Protein AF-A0A0D8Y3W9-F1 (afdb_monomer)

Sequence (90 aa):
MIVNRQLISVINVIITVGGAFFFGFSGVQYAYPQLHLDIATRFVIGLVPATIVFFADLYFLIKNMNQDDMCGNCSLPNVLDFKEMAKKID

Solvent-accessible surface area (backbone atoms only — not comparable to full-atom values): 5105 Å² total; per-residue (Å²): 138,72,70,60,61,63,54,50,53,53,51,51,45,53,52,52,28,49,47,35,25,52,49,27,36,53,48,41,60,70,75,48,81,88,55,96,70,51,72,64,60,32,47,49,54,6,44,55,53,17,49,54,47,40,55,56,42,49,52,51,48,55,52,50,52,56,49,49,59,60,53,69,79,54,79,87,79,64,68,68,58,56,57,55,60,63,59,71,76,110

Foldseek 3Di:
DPVVPLVVLVVVLCCQLVVLLVCQLVVVCVVDVDDPPDSVVSNVSSVVSSVVSNVVSVVVSVVVVVVVVVVVPDDPPDPVVVVVVVVVVD

InterPro domains:
  IPR021013 ATPase, vacuolar ER assembly factor, Vma12 [PF11712] (3-68)
  IPR021013 ATPase, vacuolar ER assembly factor, Vma12 [PTHR31394] (3-69)

Radius of gyration: 23.5 Å; Cα contacts (8 Å, |Δi|>4): 38; chains: 1; bounding box: 50×22×70 Å

Structure (mmCIF, N/CA/C/O backbone):
data_AF-A0A0D8Y3W9-F1
#
_entry.id   AF-A0A0D8Y3W9-F1
#
loop_
_atom_site.group_PDB
_atom_site.id
_atom_site.type_symbol
_atom_site.label_atom_id
_atom_site.label_alt_id
_atom_site.label_comp_id
_atom_site.label_asym_id
_atom_site.label_entity_id
_atom_site.label_seq_id
_atom_site.pdbx_PDB_ins_code
_atom_site.Cartn_x
_atom_site.Cartn_y
_atom_site.Cartn_z
_atom_site.occupancy
_atom_site.B_iso_or_equiv
_atom_site.auth_seq_id
_atom_site.auth_comp_id
_atom_site.auth_asym_id
_atom_site.auth_atom_id
_atom_site.pdbx_PDB_model_num
ATOM 1 N N . MET A 1 1 ? 19.027 5.088 -17.830 1.00 42.56 1 MET A N 1
ATOM 2 C CA . MET A 1 1 ? 18.877 4.638 -16.429 1.00 42.56 1 MET A CA 1
ATOM 3 C C . MET A 1 1 ? 17.391 4.356 -16.198 1.00 42.56 1 MET A C 1
ATOM 5 O O . MET A 1 1 ? 16.634 5.269 -15.913 1.00 42.56 1 MET A O 1
ATOM 9 N N . ILE A 1 2 ? 16.942 3.131 -16.498 1.00 53.50 2 ILE A N 1
ATOM 10 C CA . ILE A 1 2 ? 15.509 2.775 -16.679 1.00 53.50 2 ILE A CA 1
ATOM 11 C C . ILE A 1 2 ? 14.923 2.100 -15.416 1.00 53.50 2 ILE A C 1
ATOM 13 O O . ILE A 1 2 ? 13.731 1.827 -15.331 1.00 53.50 2 ILE A O 1
ATOM 17 N N . VAL A 1 3 ? 15.744 1.939 -14.372 1.00 55.16 3 VAL A N 1
ATOM 18 C CA . VAL A 1 3 ? 15.400 1.284 -13.094 1.00 55.16 3 VAL A CA 1
ATOM 19 C C . VAL A 1 3 ? 14.206 1.935 -12.377 1.00 55.16 3 VAL A C 1
ATOM 21 O O . VAL A 1 3 ? 13.542 1.306 -11.560 1.00 55.16 3 VAL A O 1
ATOM 24 N N . ASN A 1 4 ? 13.886 3.190 -12.706 1.00 69.25 4 ASN A N 1
ATOM 25 C CA . ASN A 1 4 ? 12.859 3.942 -11.998 1.00 69.25 4 ASN A CA 1
ATOM 26 C C . ASN A 1 4 ? 11.433 3.439 -12.281 1.00 69.25 4 ASN A C 1
ATOM 28 O O . ASN A 1 4 ? 10.581 3.549 -11.412 1.00 69.25 4 ASN A O 1
ATOM 32 N N . ARG A 1 5 ? 11.141 2.865 -13.459 1.00 69.06 5 ARG A N 1
ATOM 33 C CA . ARG A 1 5 ? 9.750 2.542 -13.843 1.00 69.06 5 ARG A CA 1
ATOM 34 C C . ARG A 1 5 ? 9.192 1.315 -13.112 1.00 69.06 5 ARG A C 1
ATOM 36 O O . ARG A 1 5 ? 8.045 1.338 -12.677 1.00 69.06 5 ARG A O 1
ATOM 43 N N . GLN A 1 6 ? 10.019 0.287 -12.920 1.00 69.75 6 GLN A N 1
ATOM 44 C CA . GLN A 1 6 ? 9.655 -0.914 -12.156 1.00 69.75 6 GLN A CA 1
ATOM 45 C C . GLN A 1 6 ? 9.514 -0.590 -10.665 1.00 69.75 6 GLN A C 1
ATOM 47 O O . GLN A 1 6 ? 8.519 -0.956 -10.045 1.00 69.75 6 GLN A O 1
ATOM 52 N N . LEU A 1 7 ? 10.453 0.192 -10.116 1.00 76.19 7 LEU A N 1
ATOM 53 C CA . LEU A 1 7 ? 10.387 0.666 -8.734 1.00 76.19 7 LEU A CA 1
ATOM 54 C C . LEU A 1 7 ? 9.134 1.521 -8.481 1.00 76.19 7 LEU A C 1
ATOM 56 O O . LEU A 1 7 ? 8.458 1.334 -7.474 1.00 76.19 7 LEU A O 1
ATOM 60 N N . ILE A 1 8 ? 8.781 2.409 -9.417 1.00 80.69 8 ILE A N 1
ATOM 6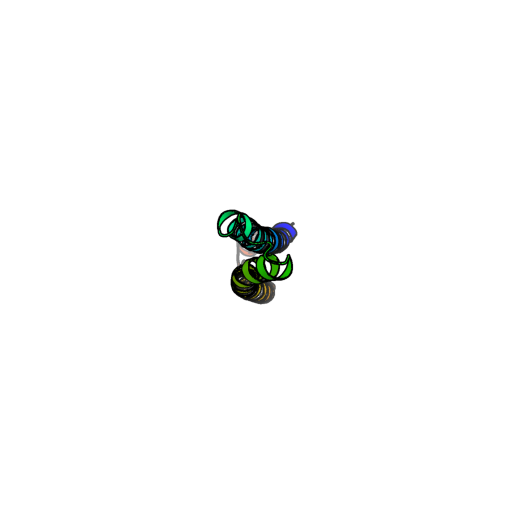1 C CA . ILE A 1 8 ? 7.560 3.225 -9.349 1.00 80.69 8 ILE A CA 1
ATOM 62 C C . ILE A 1 8 ? 6.300 2.354 -9.341 1.00 80.69 8 ILE A C 1
ATOM 64 O O . ILE A 1 8 ? 5.387 2.624 -8.564 1.00 80.69 8 ILE A O 1
ATOM 68 N N . SER A 1 9 ? 6.251 1.292 -10.152 1.00 77.81 9 SER A N 1
ATOM 69 C CA . SER A 1 9 ? 5.104 0.378 -10.163 1.00 77.81 9 SER A CA 1
ATOM 70 C C . SER A 1 9 ? 4.942 -0.328 -8.817 1.00 77.81 9 SER A C 1
ATOM 72 O O . SER A 1 9 ? 3.837 -0.374 -8.290 1.00 77.81 9 SER A O 1
ATOM 74 N N . VAL A 1 10 ? 6.036 -0.823 -8.230 1.00 82.94 10 VAL A N 1
ATOM 75 C CA . VAL A 1 10 ? 6.018 -1.486 -6.914 1.00 82.94 10 VAL A CA 1
ATOM 76 C C . VAL A 1 10 ? 5.574 -0.517 -5.815 1.00 82.94 10 VAL A C 1
ATOM 78 O O . VAL A 1 10 ? 4.739 -0.866 -4.984 1.00 82.94 10 VAL A O 1
ATOM 81 N N . ILE A 1 11 ? 6.087 0.716 -5.824 1.00 86.25 11 ILE A N 1
ATOM 82 C CA . ILE A 1 11 ? 5.700 1.749 -4.855 1.00 86.25 11 ILE A CA 1
ATOM 83 C C . ILE A 1 11 ? 4.211 2.091 -4.979 1.00 86.25 11 ILE A C 1
ATOM 85 O O . ILE A 1 11 ? 3.543 2.219 -3.954 1.00 86.25 11 ILE A O 1
ATOM 89 N N . ASN A 1 12 ? 3.674 2.180 -6.200 1.00 86.62 12 ASN A N 1
ATOM 90 C CA . ASN A 1 12 ? 2.245 2.411 -6.405 1.00 86.62 12 ASN A CA 1
ATOM 91 C C . ASN A 1 12 ? 1.399 1.317 -5.750 1.00 86.62 12 ASN A C 1
ATOM 93 O O . ASN A 1 12 ? 0.491 1.664 -5.004 1.00 86.62 12 ASN A O 1
ATOM 97 N N . VAL A 1 13 ? 1.751 0.039 -5.949 1.00 88.44 13 VAL A N 1
ATOM 98 C CA . VAL A 1 13 ? 1.055 -1.106 -5.328 1.00 88.44 13 VAL A CA 1
ATOM 99 C C . VAL A 1 13 ? 1.092 -1.037 -3.801 1.00 88.44 13 VAL A C 1
ATOM 101 O O . VAL A 1 13 ? 0.095 -1.281 -3.127 1.00 88.44 13 VAL A O 1
ATOM 104 N N . ILE A 1 14 ? 2.246 -0.698 -3.222 1.00 90.00 14 ILE A N 1
ATOM 105 C CA . ILE A 1 14 ? 2.380 -0.598 -1.763 1.00 90.00 14 ILE A CA 1
ATOM 106 C C . ILE A 1 14 ? 1.489 0.527 -1.216 1.00 90.00 14 ILE A C 1
ATOM 108 O O . ILE A 1 14 ? 0.833 0.346 -0.189 1.00 90.00 14 ILE A O 1
ATOM 112 N N . ILE A 1 15 ? 1.432 1.672 -1.904 1.00 90.81 15 ILE A N 1
ATOM 113 C CA . ILE A 1 15 ? 0.608 2.818 -1.500 1.00 90.81 15 ILE A CA 1
ATOM 114 C C . ILE A 1 15 ? -0.888 2.500 -1.618 1.00 90.81 15 ILE A C 1
ATOM 116 O O . ILE A 1 15 ? -1.645 2.822 -0.702 1.00 90.81 15 ILE A O 1
ATOM 120 N N . THR A 1 16 ? -1.334 1.856 -2.696 1.00 91.62 16 THR A N 1
ATOM 121 C CA . THR A 1 16 ? -2.747 1.495 -2.908 1.00 91.62 16 THR A CA 1
ATOM 122 C C . THR A 1 16 ? -3.216 0.407 -1.949 1.00 91.62 16 THR A C 1
ATOM 124 O O . THR A 1 16 ? -4.265 0.564 -1.323 1.00 91.62 16 THR A O 1
ATOM 127 N N . VAL A 1 17 ? -2.436 -0.659 -1.755 1.00 91.62 17 VAL A N 1
ATOM 128 C CA . VAL A 1 17 ? -2.756 -1.735 -0.800 1.00 91.62 17 VAL A CA 1
ATOM 129 C C . VAL A 1 17 ? -2.739 -1.210 0.633 1.00 91.62 17 VAL A C 1
ATOM 131 O O . VAL A 1 17 ? -3.669 -1.470 1.400 1.00 91.62 17 VAL A O 1
ATOM 134 N N . GLY A 1 18 ? -1.718 -0.422 0.983 1.00 91.00 18 GLY A N 1
ATOM 135 C CA . GLY A 1 18 ? -1.616 0.227 2.287 1.00 91.00 18 GLY A CA 1
ATOM 136 C C . GLY A 1 18 ? -2.785 1.174 2.548 1.00 91.00 18 GLY A C 1
ATOM 137 O O . GLY A 1 18 ? -3.383 1.121 3.620 1.00 91.00 18 GLY A O 1
ATOM 138 N N . GLY A 1 19 ? -3.166 1.981 1.554 1.00 91.31 19 GLY A N 1
ATOM 139 C CA . GLY A 1 19 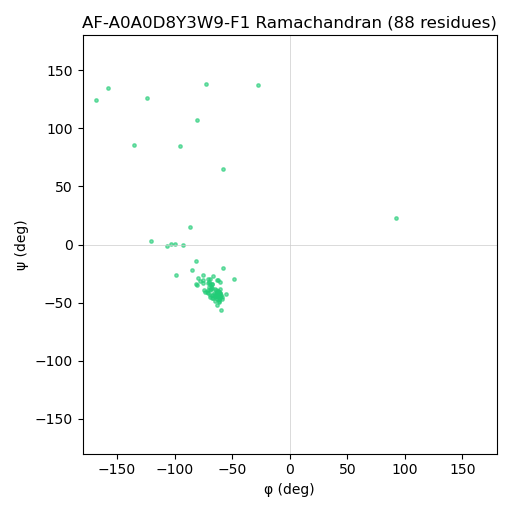? -4.308 2.891 1.623 1.00 91.31 19 GLY A CA 1
ATOM 140 C C . GLY A 1 19 ? -5.645 2.165 1.770 1.00 91.31 19 GLY A C 1
ATOM 141 O O . GLY A 1 19 ? -6.442 2.540 2.626 1.00 91.31 19 GLY A O 1
ATOM 142 N N . ALA A 1 20 ? -5.877 1.093 1.007 1.00 90.69 20 ALA A N 1
ATOM 143 C CA . ALA A 1 20 ? -7.089 0.277 1.104 1.00 90.69 20 ALA A CA 1
ATOM 144 C C . ALA A 1 20 ? -7.217 -0.400 2.477 1.00 90.69 20 ALA A C 1
ATOM 146 O O . ALA A 1 20 ? -8.297 -0.408 3.071 1.00 90.69 20 ALA A O 1
ATOM 147 N N . PHE A 1 21 ? -6.104 -0.905 3.013 1.00 89.88 21 PHE A N 1
ATOM 148 C CA . PHE A 1 21 ? -6.054 -1.486 4.350 1.00 89.88 21 PHE A CA 1
ATOM 149 C C . PHE A 1 21 ? -6.325 -0.443 5.443 1.00 89.88 21 PHE A C 1
ATOM 151 O O . PHE A 1 21 ? -7.179 -0.660 6.304 1.00 89.88 21 PHE A O 1
ATOM 158 N N . PHE A 1 22 ? -5.649 0.712 5.392 1.00 89.25 22 PHE A N 1
ATOM 159 C CA . PHE A 1 22 ? -5.850 1.799 6.357 1.00 89.25 22 PHE A CA 1
ATOM 160 C C . PHE A 1 22 ? -7.274 2.354 6.299 1.00 89.25 22 PHE A C 1
ATOM 162 O O . PHE A 1 22 ? -7.881 2.621 7.336 1.00 89.25 22 PHE A O 1
ATOM 169 N N . PHE A 1 23 ? -7.826 2.489 5.092 1.00 86.25 23 PHE A N 1
ATOM 170 C CA . PHE A 1 23 ? -9.199 2.920 4.874 1.00 86.25 23 PHE A CA 1
ATOM 171 C C . PHE A 1 23 ? -10.199 1.925 5.466 1.00 86.25 23 PHE A C 1
ATOM 173 O O . PHE A 1 23 ? -11.094 2.334 6.201 1.00 86.25 23 PHE A O 1
ATOM 180 N N . GLY A 1 24 ? -10.029 0.622 5.226 1.00 84.00 24 GLY A N 1
ATOM 181 C CA . GLY A 1 24 ? -10.918 -0.384 5.805 1.00 84.00 24 GLY A CA 1
ATOM 182 C C . GLY A 1 24 ? -10.779 -0.508 7.331 1.00 84.00 24 GLY A C 1
ATOM 183 O O . GLY A 1 24 ? -11.784 -0.671 8.017 1.00 84.00 24 GLY A O 1
ATOM 184 N N . PHE A 1 25 ? -9.578 -0.322 7.893 1.00 80.12 25 PHE A N 1
ATOM 185 C CA . PHE A 1 25 ? -9.363 -0.290 9.347 1.00 80.12 25 PHE A CA 1
ATOM 186 C C . PHE A 1 25 ? -10.009 0.940 10.013 1.00 80.12 25 PHE A C 1
ATOM 188 O O . PHE A 1 25 ? -10.706 0.814 11.023 1.00 80.12 25 PHE A O 1
ATOM 195 N N . SER A 1 26 ? -9.816 2.128 9.429 1.00 78.06 26 SER A N 1
ATOM 196 C CA . SER A 1 26 ? -10.390 3.385 9.930 1.00 78.06 26 SER A CA 1
ATOM 197 C C . SER A 1 26 ? -11.911 3.446 9.716 1.00 78.06 26 SER A C 1
ATOM 199 O O . SER A 1 26 ? -12.651 3.929 10.573 1.00 78.06 26 SER A O 1
ATOM 201 N N . GLY A 1 27 ? -12.411 2.853 8.627 1.00 72.94 27 GLY A N 1
ATOM 202 C CA . GLY A 1 27 ? -13.839 2.747 8.326 1.00 72.94 27 GLY A CA 1
ATOM 203 C C . GLY A 1 27 ? -14.627 1.978 9.390 1.00 72.94 27 GLY A C 1
ATOM 204 O O . GLY A 1 27 ? -15.720 2.396 9.769 1.00 72.94 27 GLY A O 1
ATOM 205 N N . VAL A 1 28 ? -14.059 0.908 9.961 1.00 67.19 28 VAL A N 1
ATOM 206 C CA . VAL A 1 28 ? -14.712 0.178 11.067 1.00 67.19 28 VAL A CA 1
ATOM 207 C C . VAL A 1 28 ? -14.760 0.995 12.350 1.00 67.19 28 VAL A C 1
ATOM 209 O O . VAL A 1 28 ? -15.722 0.889 13.111 1.00 67.19 28 VAL A O 1
ATOM 212 N N . GLN A 1 29 ? -13.743 1.821 12.601 1.00 65.88 29 GLN A N 1
ATOM 213 C CA . GLN A 1 29 ? -13.721 2.693 13.773 1.00 65.88 29 GLN A CA 1
ATOM 214 C C . GLN A 1 29 ? -14.864 3.717 13.738 1.00 65.88 29 GLN A C 1
ATOM 216 O O . GLN A 1 29 ? -15.397 4.060 14.790 1.00 65.88 29 GLN A O 1
ATOM 221 N N . TYR A 1 30 ? -15.283 4.130 12.539 1.00 65.00 30 TYR A N 1
ATOM 222 C CA . TYR A 1 30 ? -16.419 5.028 12.333 1.00 65.00 30 TYR A CA 1
ATOM 223 C C . TYR A 1 30 ? -17.779 4.306 12.365 1.00 65.00 30 TYR A C 1
ATOM 225 O O . TYR A 1 30 ? -18.761 4.864 12.847 1.00 65.00 30 TYR A O 1
ATOM 233 N N . ALA A 1 31 ? -17.848 3.059 11.883 1.00 65.69 31 ALA A N 1
ATOM 234 C CA . ALA A 1 31 ? -19.101 2.306 11.777 1.00 65.69 31 ALA A CA 1
ATOM 235 C C . ALA A 1 31 ? -19.631 1.755 13.118 1.00 65.69 31 ALA A C 1
ATOM 237 O O . ALA A 1 31 ? -20.844 1.644 13.287 1.00 65.69 31 ALA A O 1
ATOM 238 N N . TYR A 1 32 ? -18.758 1.428 14.082 1.00 60.03 32 TYR A N 1
ATOM 239 C CA . TYR A 1 32 ? -19.167 0.911 15.399 1.00 60.03 32 TYR A CA 1
ATOM 240 C C . TYR A 1 32 ? -18.397 1.575 16.559 1.00 60.03 32 TYR A C 1
ATOM 242 O O . TYR A 1 32 ? -17.407 1.020 17.042 1.00 60.03 32 TYR A O 1
ATOM 250 N N . PRO A 1 33 ? -18.861 2.742 17.051 1.00 56.94 33 PRO A N 1
ATOM 251 C CA . PRO A 1 33 ? -18.296 3.395 18.237 1.00 56.94 33 PRO A CA 1
ATOM 252 C C . PRO A 1 33 ? -18.688 2.730 19.572 1.00 56.94 33 PRO A C 1
ATOM 254 O O . PRO A 1 33 ? -17.959 2.850 20.551 1.00 56.94 33 PRO A O 1
ATOM 257 N N . GLN A 1 34 ? -19.834 2.035 19.626 1.00 53.81 34 GLN A N 1
ATOM 258 C CA . GLN A 1 34 ? -20.513 1.651 20.882 1.00 53.81 34 GLN A CA 1
ATOM 259 C C . GLN A 1 34 ? -20.430 0.168 21.276 1.00 53.81 34 GLN A C 1
ATOM 261 O O . GLN A 1 34 ? -20.945 -0.213 22.325 1.00 53.81 34 GLN A O 1
ATOM 266 N N . LEU A 1 35 ? -19.786 -0.683 20.480 1.00 47.44 35 LEU A N 1
ATOM 267 C CA . LEU A 1 35 ? -19.572 -2.080 20.847 1.00 47.44 35 LEU A CA 1
ATOM 268 C C . LEU A 1 35 ? -18.073 -2.334 20.785 1.00 47.44 35 LEU A C 1
ATOM 270 O O . LEU A 1 35 ? -17.457 -2.020 19.770 1.00 47.44 35 LEU A O 1
ATOM 274 N N . HIS A 1 36 ? -17.501 -2.843 21.878 1.00 57.94 36 HIS A N 1
ATOM 275 C CA . HIS A 1 36 ? -16.121 -3.327 22.016 1.00 57.94 36 HIS A CA 1
ATOM 276 C C . HIS A 1 36 ? -15.848 -4.451 20.992 1.00 57.94 36 HIS A C 1
ATOM 278 O O . HIS A 1 36 ? -15.684 -5.616 21.337 1.00 57.94 36 HIS A O 1
ATOM 284 N N . LEU A 1 37 ? -15.888 -4.129 19.702 1.00 54.22 37 LEU A N 1
ATOM 285 C CA . LEU A 1 37 ? -15.661 -5.074 18.631 1.00 54.22 37 LEU A CA 1
ATOM 286 C C . LEU A 1 37 ? -14.158 -5.227 18.493 1.00 54.22 37 LEU A C 1
ATOM 288 O O . LEU A 1 37 ? -13.436 -4.322 18.069 1.00 54.22 37 LEU A O 1
ATOM 292 N N . ASP A 1 38 ? -13.758 -6.401 18.955 1.00 65.00 38 ASP A N 1
ATOM 293 C CA . ASP A 1 38 ? -12.455 -7.022 18.925 1.00 65.00 38 ASP A CA 1
A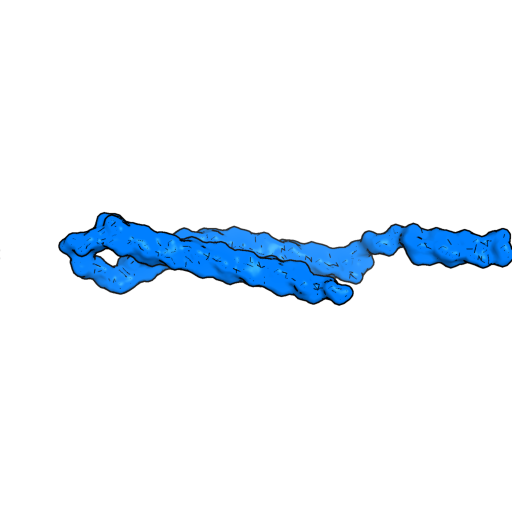TOM 294 C C . ASP A 1 38 ? -11.605 -6.559 17.738 1.00 65.00 38 ASP A C 1
ATOM 296 O O . ASP A 1 38 ? -12.085 -6.466 16.600 1.00 65.00 38 ASP A O 1
ATOM 300 N N . ILE A 1 39 ? -10.324 -6.289 18.005 1.00 68.62 39 ILE A N 1
ATOM 301 C CA . ILE A 1 39 ? -9.338 -5.826 17.019 1.00 68.62 39 ILE A CA 1
ATOM 302 C C . ILE A 1 39 ? -9.372 -6.693 15.745 1.00 68.62 39 ILE A C 1
ATOM 304 O O . ILE A 1 39 ? -9.157 -6.189 14.641 1.00 68.62 39 ILE A O 1
ATOM 308 N N . ALA A 1 40 ? -9.735 -7.972 15.898 1.00 75.88 40 ALA A N 1
ATOM 309 C CA . ALA A 1 40 ? -9.938 -8.938 14.830 1.00 75.88 40 ALA A CA 1
ATOM 310 C C . ALA A 1 40 ? -10.952 -8.481 13.763 1.00 75.88 40 ALA A C 1
ATOM 312 O O . ALA A 1 40 ? -10.681 -8.609 12.573 1.00 75.88 40 ALA A O 1
ATOM 313 N N . THR A 1 41 ? -12.088 -7.889 14.141 1.00 75.31 41 THR A N 1
ATOM 314 C CA . THR A 1 41 ? -13.130 -7.477 13.175 1.00 75.31 41 THR A CA 1
ATOM 315 C C . THR A 1 41 ? -12.673 -6.280 12.340 1.00 75.31 41 THR A C 1
ATOM 317 O O . THR A 1 41 ? -12.879 -6.241 11.126 1.00 75.31 41 THR A O 1
ATOM 320 N N . ARG A 1 42 ? -11.979 -5.327 12.980 1.00 75.44 42 ARG A N 1
ATOM 321 C CA . ARG A 1 42 ? -11.339 -4.179 12.309 1.00 75.44 42 ARG A CA 1
ATOM 322 C C . ARG A 1 42 ? -10.296 -4.640 11.302 1.00 75.44 42 ARG A C 1
ATOM 324 O O . ARG A 1 42 ? -10.223 -4.112 10.196 1.00 75.44 42 ARG A O 1
ATOM 331 N N . PHE A 1 43 ? -9.522 -5.648 11.687 1.00 80.25 43 PHE A N 1
ATOM 332 C CA . PHE A 1 43 ? -8.501 -6.232 10.836 1.00 80.25 43 PHE A CA 1
ATOM 333 C C . PHE A 1 43 ? -9.109 -6.941 9.622 1.00 80.25 43 PHE A C 1
ATOM 335 O O . PHE A 1 43 ? -8.679 -6.689 8.504 1.00 80.25 43 PHE A O 1
ATOM 342 N N . VAL A 1 44 ? -10.152 -7.758 9.808 1.00 84.62 44 VAL A N 1
ATOM 343 C CA . VAL A 1 44 ? -10.806 -8.498 8.712 1.00 84.62 44 VAL A CA 1
ATOM 344 C C . VAL A 1 44 ? -11.475 -7.555 7.708 1.00 84.62 44 VAL A C 1
ATOM 346 O O . VAL A 1 44 ? -11.290 -7.725 6.506 1.00 84.62 44 VAL A O 1
ATOM 349 N N . ILE A 1 45 ? -12.190 -6.522 8.167 1.00 84.12 45 ILE A N 1
ATOM 350 C CA . ILE A 1 45 ? -12.821 -5.541 7.264 1.00 84.12 45 ILE A CA 1
ATOM 351 C C . ILE A 1 45 ? -11.778 -4.665 6.554 1.00 84.12 45 ILE A C 1
ATOM 353 O O . ILE A 1 45 ? -12.015 -4.262 5.421 1.00 84.12 45 ILE A O 1
ATOM 357 N N . GLY A 1 46 ? -10.617 -4.405 7.164 1.00 86.31 46 GLY A N 1
ATOM 358 C CA . GLY A 1 46 ? -9.464 -3.808 6.477 1.00 86.31 46 GLY A CA 1
ATOM 359 C C . GLY A 1 46 ? -8.831 -4.736 5.439 1.00 86.31 46 GLY A C 1
ATOM 360 O O . GLY A 1 46 ? -8.433 -4.303 4.360 1.00 86.31 46 GLY A O 1
ATOM 361 N N . LEU A 1 47 ? -8.771 -6.031 5.745 1.00 87.19 47 LEU A N 1
ATOM 362 C CA . LEU A 1 47 ? -8.080 -7.040 4.949 1.00 87.19 47 LEU A CA 1
ATOM 363 C C . LEU A 1 47 ? -8.846 -7.430 3.677 1.00 87.19 47 LEU A C 1
ATOM 365 O O . LEU A 1 47 ? -8.215 -7.685 2.654 1.00 87.19 47 LEU A O 1
ATOM 369 N N . VAL A 1 48 ? -10.181 -7.433 3.696 1.00 90.00 48 VAL A N 1
ATOM 370 C CA . VAL A 1 48 ? -11.019 -7.739 2.516 1.00 90.00 48 VAL A CA 1
ATOM 371 C C . VAL A 1 48 ? -10.780 -6.775 1.334 1.00 90.00 48 VAL A C 1
ATOM 373 O O . VAL A 1 48 ? -10.421 -7.243 0.255 1.00 90.00 48 VAL A O 1
ATOM 376 N N . PRO A 1 49 ? -10.920 -5.442 1.470 1.00 88.69 49 PRO A N 1
ATOM 377 C CA . PRO A 1 49 ? -10.630 -4.522 0.373 1.00 88.69 49 PRO A CA 1
ATOM 378 C C . PRO A 1 49 ? -9.135 -4.501 0.032 1.00 88.69 49 PRO A C 1
ATOM 380 O O . PRO A 1 49 ? -8.786 -4.413 -1.144 1.00 88.69 49 PRO A O 1
ATOM 383 N N . ALA A 1 50 ? -8.250 -4.654 1.026 1.00 90.25 50 ALA A N 1
ATOM 384 C CA . ALA A 1 50 ? -6.809 -4.724 0.793 1.00 90.25 50 ALA A CA 1
ATOM 385 C C . ALA A 1 50 ? -6.416 -5.927 -0.074 1.00 90.25 50 ALA A C 1
ATOM 387 O O . ALA A 1 50 ? -5.585 -5.782 -0.962 1.00 90.25 50 ALA A O 1
ATOM 388 N N . THR A 1 51 ? -7.033 -7.095 0.128 1.00 90.19 51 THR A N 1
ATOM 389 C CA . THR A 1 51 ? -6.763 -8.291 -0.688 1.00 90.19 51 THR A CA 1
ATOM 390 C C . THR A 1 51 ? -7.274 -8.147 -2.117 1.00 90.19 51 THR A C 1
ATOM 392 O O . THR A 1 51 ? -6.568 -8.542 -3.040 1.00 90.19 51 THR A O 1
ATOM 395 N N . ILE A 1 52 ? -8.443 -7.535 -2.335 1.00 92.06 52 ILE A N 1
ATOM 396 C CA . ILE A 1 52 ? -8.959 -7.270 -3.691 1.00 92.06 52 ILE A CA 1
ATOM 397 C C . ILE A 1 52 ? -8.005 -6.349 -4.461 1.00 92.06 52 ILE A C 1
ATOM 399 O O . ILE A 1 52 ? -7.612 -6.668 -5.584 1.00 92.06 52 ILE A O 1
ATOM 403 N N . VAL A 1 53 ? -7.602 -5.233 -3.844 1.00 90.81 53 VAL A N 1
ATOM 404 C CA . VAL A 1 53 ? -6.647 -4.285 -4.440 1.00 90.81 53 VAL A CA 1
ATOM 405 C C . VAL A 1 53 ? -5.297 -4.957 -4.663 1.00 90.81 53 VAL A C 1
ATOM 407 O O . VAL A 1 53 ? -4.732 -4.840 -5.743 1.00 90.81 53 VAL A O 1
ATOM 410 N N . PHE A 1 54 ? -4.824 -5.747 -3.697 1.00 90.31 54 PHE A N 1
ATOM 411 C CA . PHE A 1 54 ? -3.574 -6.491 -3.811 1.00 90.31 54 PHE A CA 1
ATOM 412 C C . PHE A 1 54 ? -3.575 -7.454 -5.000 1.00 90.31 54 PHE A C 1
ATOM 414 O O . PHE A 1 54 ? -2.609 -7.483 -5.755 1.00 90.31 54 PHE A O 1
ATOM 421 N N . PHE A 1 55 ? -4.653 -8.213 -5.214 1.00 90.62 55 PHE A N 1
ATOM 422 C CA . PHE A 1 55 ? -4.752 -9.103 -6.372 1.00 90.62 55 PHE A CA 1
ATOM 423 C C . PHE A 1 55 ? -4.810 -8.338 -7.696 1.00 90.62 55 PHE A C 1
ATOM 425 O O . PHE A 1 55 ? -4.151 -8.747 -8.653 1.00 90.62 55 PHE A O 1
ATOM 432 N N . ALA A 1 56 ? -5.558 -7.233 -7.758 1.00 89.75 56 ALA A N 1
ATOM 433 C CA . ALA A 1 56 ? -5.622 -6.393 -8.951 1.00 89.75 56 ALA A CA 1
ATOM 434 C C . ALA A 1 56 ? -4.240 -5.812 -9.302 1.00 89.75 56 ALA A C 1
ATOM 436 O O . ALA A 1 56 ? -3.780 -5.923 -10.440 1.00 89.75 56 ALA A O 1
ATOM 437 N N . ASP A 1 57 ? -3.549 -5.270 -8.305 1.00 87.81 57 ASP A N 1
ATOM 438 C CA . ASP A 1 57 ? -2.254 -4.624 -8.466 1.00 87.81 57 ASP A CA 1
ATOM 439 C C . ASP A 1 57 ? -1.124 -5.623 -8.739 1.00 87.81 57 ASP A C 1
ATOM 441 O O . ASP A 1 57 ? -0.302 -5.385 -9.623 1.00 87.81 57 ASP A O 1
ATOM 445 N N . LEU A 1 58 ? -1.097 -6.773 -8.055 1.00 87.44 58 LEU A N 1
ATOM 446 C CA . LEU A 1 58 ? -0.123 -7.839 -8.306 1.00 87.44 58 LEU A C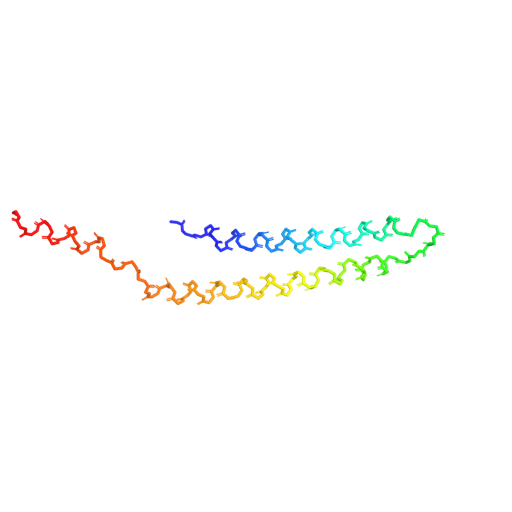A 1
ATOM 447 C C . LEU A 1 58 ? -0.297 -8.432 -9.711 1.00 87.44 58 LEU A C 1
ATOM 449 O O . LEU A 1 58 ? 0.694 -8.698 -10.392 1.00 87.44 58 LEU A O 1
ATOM 453 N N . TYR A 1 59 ? -1.540 -8.598 -10.174 1.00 85.38 59 TYR A N 1
ATOM 454 C CA . TYR A 1 59 ? -1.821 -9.060 -11.532 1.00 85.38 59 TYR A CA 1
ATOM 455 C C . TYR A 1 59 ? -1.264 -8.090 -12.579 1.00 85.38 59 TYR A C 1
ATOM 457 O O . TYR A 1 59 ? -0.546 -8.510 -13.490 1.00 85.38 59 TYR A O 1
ATOM 465 N N . PHE A 1 60 ? -1.536 -6.789 -12.432 1.00 80.06 60 PHE A N 1
ATOM 466 C CA . PHE A 1 60 ? -0.981 -5.777 -13.328 1.00 80.06 60 PHE A CA 1
ATOM 467 C C . PHE A 1 60 ? 0.542 -5.676 -13.216 1.00 80.06 60 PHE A C 1
ATOM 469 O O . PHE A 1 60 ? 1.204 -5.531 -14.239 1.00 80.06 60 PHE A O 1
ATOM 476 N N . LEU A 1 61 ? 1.121 -5.794 -12.0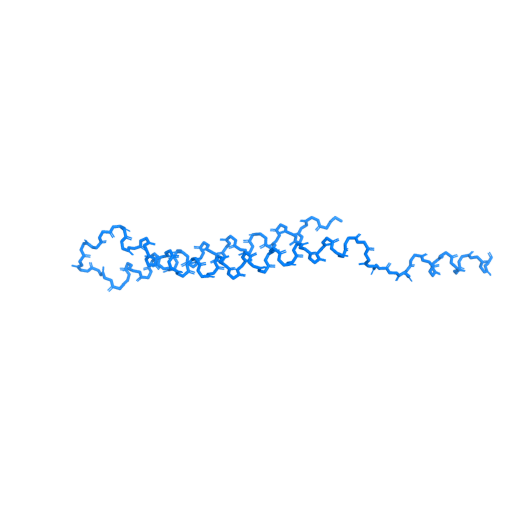23 1.00 82.44 61 LEU A N 1
ATOM 477 C CA . LEU A 1 61 ? 2.567 -5.739 -11.809 1.00 82.44 61 LEU A CA 1
ATOM 478 C C . LEU A 1 61 ? 3.284 -6.891 -12.520 1.00 82.44 61 LEU A C 1
ATOM 480 O O . LEU A 1 61 ? 4.193 -6.644 -13.310 1.00 82.44 61 LEU A O 1
ATOM 484 N N . ILE A 1 62 ? 2.843 -8.134 -12.303 1.00 81.94 62 ILE A N 1
ATOM 485 C CA . ILE A 1 62 ? 3.436 -9.319 -12.942 1.00 81.94 62 ILE A CA 1
ATOM 486 C C . ILE A 1 62 ? 3.266 -9.243 -14.464 1.00 81.94 62 ILE A C 1
ATOM 488 O O . ILE A 1 62 ? 4.198 -9.533 -15.214 1.00 81.94 62 ILE A O 1
ATOM 492 N N . LYS A 1 63 ? 2.091 -8.805 -14.936 1.00 77.38 63 LYS A N 1
ATOM 493 C CA . LYS A 1 63 ? 1.818 -8.591 -16.364 1.00 77.38 63 LYS A CA 1
ATOM 494 C C . LYS A 1 63 ? 2.765 -7.551 -16.973 1.00 77.38 63 LYS A C 1
ATOM 496 O O . LYS A 1 63 ? 3.281 -7.789 -18.061 1.00 77.38 63 LYS A O 1
ATOM 501 N N . ASN A 1 64 ? 2.992 -6.426 -16.292 1.00 69.75 64 ASN A N 1
ATOM 502 C CA . ASN A 1 64 ? 3.903 -5.377 -16.753 1.00 69.75 64 ASN A CA 1
ATOM 503 C C . ASN A 1 64 ? 5.355 -5.870 -16.781 1.00 69.75 64 ASN A C 1
ATOM 505 O O . ASN A 1 64 ? 6.023 -5.665 -17.786 1.00 69.75 64 ASN A O 1
ATOM 509 N N . MET A 1 65 ? 5.811 -6.597 -15.755 1.00 65.81 65 MET A N 1
ATOM 510 C CA . MET A 1 65 ? 7.163 -7.173 -15.731 1.00 65.81 65 MET A CA 1
ATOM 511 C C . MET A 1 65 ? 7.392 -8.169 -16.875 1.00 65.81 65 MET A C 1
ATOM 513 O O . MET A 1 65 ? 8.361 -8.039 -17.613 1.00 65.81 65 MET A O 1
ATOM 517 N N . ASN A 1 66 ? 6.456 -9.095 -17.108 1.00 68.50 66 ASN A N 1
ATOM 518 C CA . ASN A 1 66 ? 6.560 -10.044 -18.222 1.00 68.50 66 ASN A CA 1
ATOM 519 C C . ASN A 1 66 ? 6.556 -9.346 -19.599 1.00 68.50 66 ASN A C 1
ATOM 521 O O . ASN A 1 66 ? 7.151 -9.831 -20.560 1.00 68.50 66 ASN A O 1
ATOM 525 N N . GLN A 1 67 ? 5.877 -8.202 -19.716 1.00 60.81 67 GLN A N 1
ATOM 526 C CA . GLN A 1 67 ? 5.867 -7.410 -20.945 1.00 60.81 67 GLN A CA 1
ATOM 527 C C . GLN A 1 67 ? 7.154 -6.587 -21.120 1.00 60.81 67 GLN A C 1
ATOM 529 O O . GLN A 1 67 ? 7.599 -6.398 -22.251 1.00 60.81 67 GLN A O 1
ATOM 534 N N . ASP A 1 68 ? 7.778 -6.159 -20.021 1.00 59.22 68 ASP A N 1
ATOM 535 C CA . ASP A 1 68 ? 9.090 -5.509 -20.018 1.00 59.22 68 ASP A CA 1
ATOM 536 C C . ASP A 1 68 ? 10.208 -6.487 -20.419 1.00 59.22 68 ASP A C 1
ATOM 538 O O . ASP A 1 68 ? 11.107 -6.095 -21.157 1.00 59.22 68 ASP A O 1
ATOM 542 N N . ASP A 1 69 ? 10.119 -7.760 -20.017 1.00 57.72 69 ASP A N 1
ATOM 543 C CA . ASP A 1 69 ? 11.079 -8.809 -20.400 1.00 57.72 69 ASP A CA 1
ATOM 544 C C . ASP A 1 69 ? 10.956 -9.186 -21.889 1.00 57.72 69 ASP A C 1
ATOM 546 O O . ASP A 1 69 ? 11.956 -9.386 -22.583 1.00 57.72 69 ASP A O 1
ATOM 550 N N . MET A 1 70 ? 9.732 -9.191 -22.430 1.00 51.31 70 MET A N 1
ATOM 551 C CA . MET A 1 70 ? 9.483 -9.355 -23.872 1.00 51.31 70 MET A CA 1
ATOM 552 C C . MET A 1 70 ? 9.927 -8.117 -24.677 1.00 51.31 70 MET A C 1
ATOM 554 O O . MET A 1 70 ? 10.419 -8.249 -25.797 1.00 51.31 70 MET A O 1
ATOM 558 N N . CYS A 1 71 ? 9.838 -6.921 -24.083 1.00 46.84 71 CYS A N 1
ATOM 559 C CA . CYS A 1 71 ? 10.400 -5.670 -24.605 1.00 46.84 71 CYS A CA 1
ATOM 560 C C . CYS A 1 71 ? 11.873 -5.458 -24.180 1.00 46.84 71 CYS A C 1
ATOM 562 O O . CYS A 1 71 ? 12.411 -4.359 -24.303 1.00 46.84 71 CYS A O 1
ATOM 564 N N . GLY A 1 72 ? 12.554 -6.495 -23.684 1.00 48.06 72 GLY A N 1
ATOM 565 C CA . GLY A 1 72 ? 14.008 -6.508 -23.522 1.00 48.06 72 GLY A CA 1
ATOM 566 C C . GLY A 1 72 ? 14.730 -6.929 -24.804 1.00 48.06 72 GLY A C 1
ATOM 567 O O . GLY A 1 72 ? 15.892 -6.579 -24.987 1.00 48.06 72 GLY A O 1
ATOM 568 N N . ASN A 1 73 ? 14.032 -7.631 -25.710 1.00 47.62 73 ASN A N 1
ATOM 569 C CA . ASN A 1 73 ? 14.616 -8.194 -26.932 1.00 47.62 73 ASN A CA 1
ATOM 570 C C . ASN A 1 73 ? 13.998 -7.715 -28.259 1.00 47.62 73 ASN A C 1
ATOM 572 O O . ASN A 1 73 ? 14.451 -8.153 -29.311 1.00 47.62 73 ASN A O 1
ATOM 576 N N . CYS A 1 74 ? 13.028 -6.799 -28.250 1.00 45.66 74 CYS A N 1
ATOM 577 C CA . CYS A 1 74 ? 12.512 -6.101 -29.441 1.00 45.66 74 CYS A CA 1
ATOM 578 C C . CYS A 1 74 ? 11.840 -4.789 -28.985 1.00 45.66 74 CYS A C 1
ATOM 580 O O . CYS A 1 74 ? 11.060 -4.831 -28.047 1.00 45.66 74 CYS A O 1
ATOM 582 N N . SER A 1 75 ? 11.990 -3.587 -29.541 1.00 49.47 75 SER A N 1
ATOM 583 C CA . SER A 1 75 ? 12.825 -3.007 -30.589 1.00 49.47 75 SER A CA 1
ATOM 584 C C . SER A 1 75 ? 12.626 -1.487 -30.451 1.00 49.47 75 SER A C 1
ATOM 586 O O . SER A 1 75 ? 11.499 -1.011 -30.568 1.00 49.47 75 SER A O 1
ATOM 588 N N . 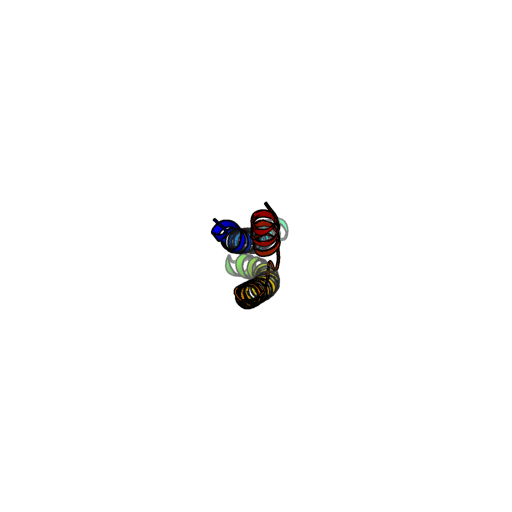LEU A 1 76 ? 13.687 -0.699 -30.278 1.00 46.59 76 LEU A N 1
ATOM 589 C CA . LEU A 1 76 ? 13.750 0.593 -30.964 1.00 46.59 76 LEU A CA 1
ATOM 590 C C . LEU A 1 76 ? 14.563 0.310 -32.229 1.00 46.59 76 LEU A C 1
ATOM 592 O O . LEU A 1 76 ? 15.790 0.428 -32.186 1.00 46.59 76 LEU A O 1
ATOM 596 N N . PRO A 1 77 ? 13.953 -0.165 -33.332 1.00 54.19 77 PRO A N 1
ATOM 597 C CA . PRO A 1 77 ? 14.704 -0.219 -34.558 1.00 54.19 77 PRO A CA 1
ATOM 598 C C . PRO A 1 77 ? 14.846 1.232 -35.026 1.00 54.19 77 PRO A C 1
ATOM 600 O O . PRO A 1 77 ? 13.892 2.008 -35.031 1.00 54.19 77 PRO A O 1
ATOM 603 N N . ASN A 1 78 ? 16.038 1.567 -35.500 1.00 55.59 78 ASN A N 1
ATOM 604 C CA . ASN A 1 78 ? 16.180 2.516 -36.597 1.00 55.59 78 ASN A CA 1
ATOM 605 C C . ASN A 1 78 ? 16.376 4.021 -36.314 1.00 55.59 78 ASN A C 1
ATOM 607 O O . ASN A 1 78 ? 16.169 4.818 -37.217 1.00 55.59 78 ASN A O 1
ATOM 611 N N . VAL A 1 79 ? 16.868 4.457 -35.149 1.00 59.50 79 VAL A N 1
ATOM 612 C CA . VAL A 1 79 ? 17.487 5.814 -35.060 1.00 59.50 79 VAL A CA 1
ATOM 613 C C . VAL A 1 79 ? 19.013 5.781 -35.145 1.00 59.50 79 VAL A C 1
ATOM 615 O O . VAL A 1 79 ? 19.632 6.742 -35.595 1.00 59.50 79 VAL A O 1
ATOM 618 N N . LEU A 1 80 ? 19.624 4.664 -34.745 1.00 66.50 80 LEU A N 1
ATOM 619 C CA . LEU A 1 80 ? 21.075 4.472 -34.813 1.00 66.50 80 LEU A CA 1
ATOM 620 C C . LEU A 1 80 ? 21.538 4.077 -36.227 1.00 66.50 80 LEU A C 1
ATOM 622 O O . LEU A 1 80 ? 22.568 4.568 -36.676 1.00 66.50 80 LEU A O 1
ATOM 626 N N . ASP A 1 81 ? 20.739 3.296 -36.957 1.00 61.84 81 ASP A N 1
ATOM 627 C CA . ASP A 1 81 ? 21.043 2.842 -38.325 1.00 61.84 81 ASP A CA 1
ATOM 628 C C . ASP A 1 81 ? 20.946 3.988 -39.358 1.00 61.84 81 ASP A C 1
ATOM 630 O O . ASP A 1 81 ? 21.861 4.204 -40.152 1.00 61.84 81 ASP A O 1
ATOM 634 N N . PHE A 1 82 ? 19.924 4.849 -39.251 1.00 66.44 82 PHE A N 1
ATOM 635 C CA . PHE A 1 82 ? 19.794 6.052 -40.090 1.00 66.44 82 PHE A CA 1
ATOM 636 C C . PHE A 1 82 ? 20.963 7.039 -39.939 1.00 66.44 82 PHE A C 1
ATOM 638 O O . PHE A 1 82 ? 21.326 7.720 -40.899 1.00 66.44 82 PHE A O 1
ATOM 645 N N . LY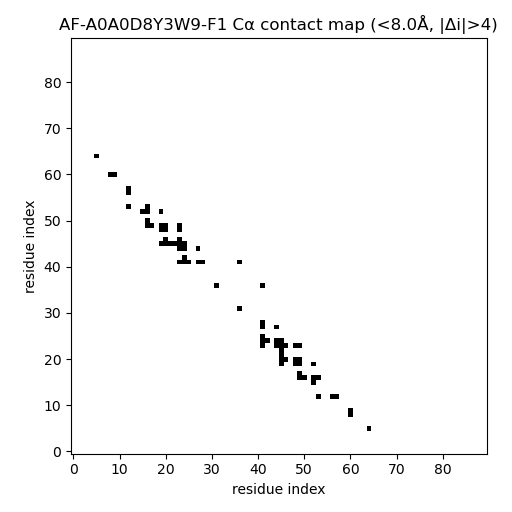S A 1 83 ? 21.570 7.129 -38.748 1.00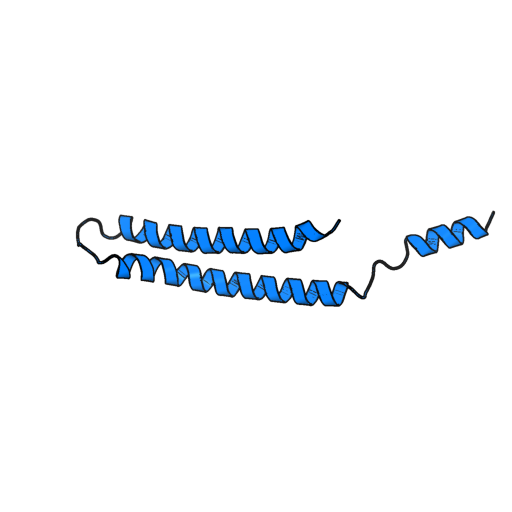 68.06 83 LYS A N 1
ATOM 646 C CA . LYS A 1 83 ? 22.677 8.062 -38.482 1.00 68.06 83 LYS A CA 1
ATOM 647 C C . LYS A 1 83 ? 24.020 7.540 -39.004 1.00 68.06 83 LYS A C 1
ATOM 649 O O . LYS A 1 83 ? 24.869 8.345 -39.377 1.00 68.06 83 LYS A O 1
ATOM 654 N N . GLU A 1 84 ? 24.188 6.219 -39.064 1.00 72.19 84 GLU A N 1
ATOM 655 C CA . GLU A 1 84 ? 25.324 5.554 -39.719 1.00 72.19 84 GLU A CA 1
ATOM 656 C C . GLU A 1 84 ? 25.213 5.630 -41.251 1.00 72.19 84 GLU A C 1
ATOM 658 O O . GLU A 1 84 ? 26.196 5.951 -41.918 1.00 72.19 84 GLU A O 1
ATOM 663 N N . MET A 1 85 ? 24.014 5.442 -41.821 1.00 67.19 85 MET A N 1
ATOM 664 C CA . MET A 1 85 ? 23.800 5.558 -43.272 1.00 67.19 85 MET A CA 1
ATOM 665 C C . MET A 1 85 ? 23.971 6.990 -43.796 1.00 67.19 85 MET A C 1
ATOM 667 O O . MET A 1 85 ? 24.556 7.179 -44.860 1.00 67.19 85 MET A O 1
ATOM 671 N N . ALA A 1 86 ? 23.545 8.005 -43.036 1.00 76.25 86 ALA A N 1
ATOM 672 C CA . ALA A 1 86 ? 23.755 9.408 -43.403 1.00 76.25 86 ALA A CA 1
ATOM 673 C C . ALA A 1 86 ? 25.239 9.820 -43.382 1.00 76.25 86 ALA A C 1
ATOM 675 O O . ALA A 1 86 ? 25.635 10.702 -44.130 1.00 76.25 86 ALA A O 1
ATOM 676 N N . LYS A 1 87 ? 26.076 9.167 -42.562 1.00 73.81 87 LYS A N 1
ATOM 677 C CA . LYS A 1 87 ? 27.511 9.477 -42.458 1.00 73.81 87 LYS A CA 1
ATOM 678 C C . LYS A 1 87 ? 28.355 8.836 -43.566 1.00 73.81 87 LYS A C 1
ATOM 680 O O . LYS A 1 87 ? 29.511 9.199 -43.732 1.00 73.81 87 LYS A O 1
ATOM 685 N N . LYS A 1 88 ? 27.805 7.875 -44.313 1.00 66.75 88 LYS A N 1
ATOM 686 C CA . LYS A 1 88 ? 28.522 7.168 -45.386 1.00 66.75 88 LYS A CA 1
ATOM 687 C C . LYS A 1 88 ? 28.339 7.793 -46.776 1.00 66.75 88 LYS A C 1
ATOM 689 O O . LYS A 1 88 ? 28.862 7.243 -47.742 1.00 66.75 88 LYS A O 1
ATOM 694 N N . ILE A 1 89 ? 27.561 8.875 -46.869 1.00 71.69 89 ILE A N 1
ATOM 695 C CA . ILE A 1 89 ? 27.228 9.582 -48.118 1.00 71.69 89 ILE A CA 1
ATOM 696 C C . ILE A 1 89 ? 28.038 10.890 -48.280 1.00 71.69 89 ILE A C 1
ATOM 698 O O . ILE A 1 89 ? 27.935 11.528 -49.323 1.00 71.69 89 ILE A O 1
ATOM 702 N N . ASP A 1 90 ? 28.911 11.229 -47.324 1.00 53.84 90 ASP A N 1
ATOM 703 C CA . ASP A 1 90 ? 29.890 12.327 -47.424 1.00 53.84 90 ASP A CA 1
ATOM 704 C C . ASP A 1 90 ? 31.337 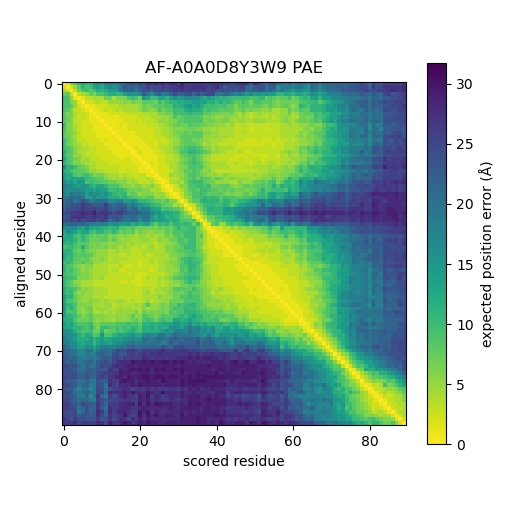11.807 -47.382 1.00 53.84 90 ASP A C 1
ATOM 706 O O . ASP A 1 90 ? 31.642 10.954 -46.511 1.00 53.84 90 ASP A O 1
#

pLDDT: mean 72.88, std 14.45, range [42.56, 92.06]

Organism: Dictyocaulus viviparus (NCBI:txid29172)

Nearest PDB structures (foldseek):
  7y5d-assembly1_3  TM=3.720E-01  e=6.103E+00  Mycolicibacterium smegmatis

Secondary structure (DSSP, 8-state):
--THHHHHHHHHHHHHHHHHHHHHHHHHHHH-SSS---HHHHHHHHHHHHHHHHHHHHHHHHHHHHHHHHTTSS---SSHHHHHHHHT--

Mean predicted aligned error: 13.57 Å